Protein AF-A0A498FCW5-F1 (afdb_monomer_lite)

Sequence (92 aa):
MSISEQREYTPPEKDEFYDLLSNHRRRYVIHFCKQADEPLTLSDPAEMVAAREQDKSVPELTSAERKRVYTSLQQTHLDRLASAGMIDYDGD

pLDDT: mean 89.11, std 13.73, range [33.47, 98.0]

Secondary structure (DSSP, 8-state):
----------PPPHHHHHHHHHSHHHHHHHHHHTT-SSPPPTHHHHHHHHHHHHT--GGG--HHHHHHHHHHIIIIIIHHHHHTTSS-----

Structure (mmCIF, N/CA/C/O backbone):
data_AF-A0A498FCW5-F1
#
_entry.id   AF-A0A498FCW5-F1
#
loop_
_atom_site.group_PDB
_atom_site.id
_atom_site.type_symbol
_atom_site.label_atom_id
_atom_site.label_alt_id
_atom_site.label_comp_id
_atom_site.label_asym_id
_atom_site.label_entity_id
_atom_site.label_seq_id
_atom_site.pdbx_PDB_ins_code
_atom_site.Cartn_x
_atom_site.Cartn_y
_atom_site.Cartn_z
_atom_site.occupancy
_atom_site.B_iso_or_equiv
_atom_site.auth_seq_id
_atom_site.auth_comp_id
_atom_site.auth_asym_id
_atom_site.auth_atom_id
_atom_site.pdbx_PDB_model_num
ATOM 1 N N . MET A 1 1 ? -10.940 -18.373 -25.933 1.00 33.47 1 MET A N 1
ATOM 2 C CA . MET A 1 1 ? -10.830 -17.290 -24.938 1.00 33.47 1 MET A CA 1
ATOM 3 C C . MET A 1 1 ? -9.537 -16.570 -25.253 1.00 33.47 1 MET A C 1
ATOM 5 O O . MET A 1 1 ? -8.491 -17.200 -25.174 1.00 33.47 1 MET A O 1
ATOM 9 N N . SER A 1 2 ? -9.626 -15.349 -25.785 1.00 35.69 2 SER A N 1
ATOM 10 C CA . SER A 1 2 ? -8.443 -14.564 -26.141 1.00 35.69 2 SER A CA 1
ATOM 11 C C . SER A 1 2 ? -7.684 -14.227 -24.872 1.00 35.69 2 SER A C 1
ATOM 13 O O . SER A 1 2 ? -8.250 -13.641 -23.955 1.00 35.69 2 SER A O 1
ATOM 15 N N . ILE A 1 3 ? -6.414 -14.610 -24.837 1.00 49.53 3 ILE A N 1
ATOM 16 C CA . ILE A 1 3 ? -5.436 -14.035 -23.923 1.00 49.53 3 ILE A CA 1
ATOM 17 C C . ILE A 1 3 ? -5.216 -12.616 -24.447 1.00 49.53 3 ILE A C 1
ATOM 19 O O . ILE A 1 3 ? -4.409 -12.396 -25.346 1.00 49.53 3 ILE A O 1
ATOM 23 N N . SER A 1 4 ? -6.065 -11.689 -24.010 1.00 51.94 4 SER A N 1
ATOM 24 C CA . SER A 1 4 ? -5.910 -10.271 -24.309 1.00 51.94 4 SER A CA 1
ATOM 25 C C . SER A 1 4 ? -4.604 -9.808 -23.669 1.00 51.94 4 SER A C 1
ATOM 27 O O . SER A 1 4 ? -4.434 -9.972 -22.466 1.00 51.94 4 SER A O 1
ATOM 29 N N . GLU A 1 5 ? -3.683 -9.342 -24.514 1.00 53.34 5 GLU A N 1
ATOM 30 C CA . GLU A 1 5 ? -2.466 -8.579 -24.214 1.00 53.34 5 GLU A CA 1
ATOM 31 C C . GLU A 1 5 ? -1.975 -8.674 -22.762 1.00 53.34 5 GLU A C 1
ATOM 33 O O . GLU A 1 5 ? -2.255 -7.814 -21.929 1.00 53.34 5 GLU A O 1
ATOM 38 N N . GLN A 1 6 ? -1.161 -9.692 -22.465 1.00 58.66 6 GLN A N 1
ATOM 39 C CA . GLN A 1 6 ? -0.230 -9.568 -21.349 1.00 58.66 6 GLN A CA 1
ATOM 40 C C . GLN A 1 6 ? 0.704 -8.413 -21.701 1.00 58.66 6 GLN A C 1
ATOM 42 O O . GLN A 1 6 ? 1.602 -8.574 -22.527 1.00 58.66 6 GLN A O 1
ATOM 47 N N . ARG A 1 7 ? 0.438 -7.237 -21.125 1.00 63.88 7 ARG A N 1
ATOM 48 C CA . ARG A 1 7 ? 1.323 -6.072 -21.182 1.00 63.88 7 ARG A CA 1
ATOM 49 C C . ARG A 1 7 ? 2.743 -6.575 -20.930 1.00 63.88 7 ARG A C 1
ATOM 51 O O . ARG A 1 7 ? 2.980 -7.246 -19.925 1.00 63.88 7 ARG A O 1
ATOM 58 N N . GLU A 1 8 ? 3.654 -6.337 -21.868 1.00 67.25 8 GLU A N 1
ATOM 59 C CA . GLU A 1 8 ? 5.026 -6.822 -21.751 1.00 67.25 8 GLU A CA 1
ATOM 60 C C . GLU A 1 8 ? 5.662 -6.152 -20.523 1.00 67.25 8 GLU A C 1
ATOM 62 O O . GLU A 1 8 ? 5.987 -4.964 -20.535 1.00 67.25 8 GLU A O 1
ATOM 67 N N . TYR A 1 9 ? 5.747 -6.892 -19.413 1.00 71.44 9 TYR A N 1
ATOM 68 C CA . TYR A 1 9 ? 6.329 -6.385 -18.178 1.00 71.44 9 TYR A CA 1
ATOM 69 C C . TYR A 1 9 ? 7.828 -6.212 -18.398 1.00 71.44 9 TYR A C 1
ATOM 71 O O . TYR A 1 9 ? 8.573 -7.188 -18.504 1.00 71.44 9 TYR A O 1
ATOM 79 N N . THR A 1 10 ? 8.260 -4.957 -18.459 1.00 77.62 10 THR A N 1
ATOM 80 C CA . THR A 1 10 ? 9.675 -4.600 -18.457 1.00 77.62 10 THR A CA 1
ATOM 81 C C . THR A 1 10 ? 10.080 -4.353 -17.008 1.00 77.62 10 THR A C 1
ATOM 83 O O . THR A 1 10 ? 9.598 -3.388 -16.412 1.00 77.62 10 THR A O 1
ATOM 86 N N . PRO A 1 11 ? 10.924 -5.211 -16.405 1.00 75.12 11 PRO A N 1
ATOM 87 C CA . PRO A 1 11 ? 11.370 -4.993 -15.040 1.00 75.12 11 PRO A CA 1
ATOM 88 C C . PRO A 1 11 ? 12.119 -3.657 -14.938 1.00 75.12 11 PRO A C 1
ATOM 90 O O . PRO A 1 11 ? 12.948 -3.378 -15.808 1.00 75.12 11 PRO A O 1
ATOM 93 N N . PRO A 1 12 ? 11.880 -2.856 -13.884 1.00 80.06 12 PRO A N 1
ATOM 94 C CA . PRO A 1 12 ? 12.657 -1.646 -13.648 1.00 80.06 12 PRO A CA 1
ATOM 95 C C . PRO A 1 12 ? 14.133 -1.984 -13.404 1.00 80.06 12 PRO A C 1
ATOM 97 O O . PRO 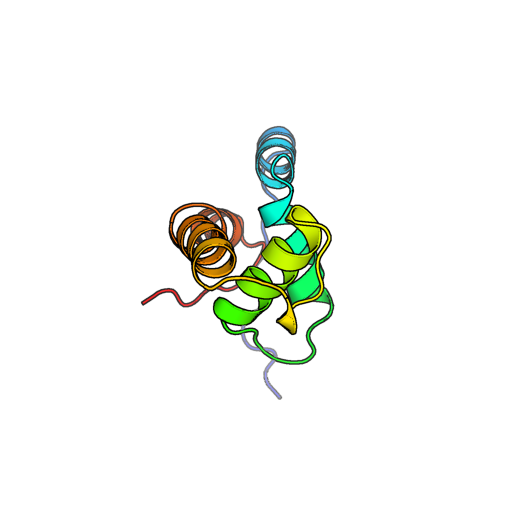A 1 12 ? 14.483 -3.123 -13.061 1.00 80.06 12 PRO A O 1
ATOM 100 N N . GLU A 1 13 ? 15.009 -0.984 -13.539 1.00 87.88 13 GLU A N 1
ATOM 101 C CA . GLU A 1 13 ? 16.420 -1.159 -13.192 1.00 87.88 13 GLU A CA 1
ATOM 102 C C . GLU A 1 13 ? 16.565 -1.594 -11.727 1.00 87.88 13 GLU A C 1
ATOM 104 O O . GLU A 1 13 ? 15.740 -1.278 -10.872 1.00 87.88 13 GLU A O 1
ATOM 109 N N . LYS A 1 14 ? 17.632 -2.333 -11.407 1.00 86.00 14 LYS A N 1
ATOM 110 C CA . LYS A 1 14 ? 17.815 -2.933 -10.076 1.00 86.00 14 LYS A CA 1
ATOM 111 C C . LYS A 1 14 ? 17.719 -1.904 -8.938 1.00 86.00 14 LYS A C 1
ATOM 113 O O . LYS A 1 14 ? 17.088 -2.185 -7.920 1.00 86.00 14 LYS A O 1
ATOM 118 N N . ASP A 1 15 ? 18.309 -0.727 -9.116 1.00 88.62 15 ASP A N 1
ATOM 119 C CA . ASP A 1 15 ? 18.279 0.340 -8.111 1.00 88.62 15 ASP A CA 1
ATOM 120 C C . ASP A 1 15 ? 16.885 0.967 -7.986 1.00 88.62 15 ASP A C 1
ATOM 122 O O . ASP A 1 15 ? 16.406 1.203 -6.875 1.00 88.62 15 ASP A O 1
ATOM 126 N N . GLU A 1 16 ? 16.186 1.144 -9.107 1.00 86.56 16 GLU A N 1
ATOM 127 C CA . GLU A 1 16 ? 14.793 1.588 -9.125 1.00 86.56 16 GLU A CA 1
ATOM 128 C C . GLU A 1 16 ? 13.873 0.566 -8.446 1.00 86.56 16 GLU A C 1
ATOM 130 O O . GLU A 1 16 ? 13.000 0.942 -7.664 1.00 86.56 16 GLU A O 1
ATOM 135 N N . PHE A 1 17 ? 14.100 -0.730 -8.666 1.00 88.69 17 PHE A N 1
ATOM 136 C CA . PHE A 1 17 ? 13.363 -1.802 -8.007 1.00 88.69 17 PHE A CA 1
ATOM 137 C C . PHE A 1 17 ? 13.561 -1.774 -6.487 1.00 88.69 17 PHE A C 1
ATOM 139 O O . PHE A 1 17 ? 12.591 -1.903 -5.735 1.00 88.69 17 PHE A O 1
ATOM 146 N N . TYR A 1 18 ? 14.793 -1.567 -6.009 1.00 90.38 18 TYR A N 1
ATOM 147 C CA . TYR A 1 18 ? 15.044 -1.415 -4.575 1.00 90.38 18 TYR A CA 1
ATOM 148 C C . TYR A 1 18 ? 14.397 -0.157 -4.005 1.00 90.38 18 TYR A C 1
ATOM 150 O O . TYR A 1 18 ? 13.802 -0.232 -2.927 1.00 90.38 18 TYR A O 1
ATOM 158 N N . ASP A 1 19 ? 14.459 0.976 -4.706 1.00 91.19 19 ASP A N 1
ATOM 159 C CA . ASP A 1 19 ? 13.791 2.193 -4.243 1.00 91.19 19 ASP A CA 1
ATOM 160 C C . ASP A 1 19 ? 12.264 2.025 -4.228 1.00 91.19 19 ASP A C 1
ATOM 162 O O . ASP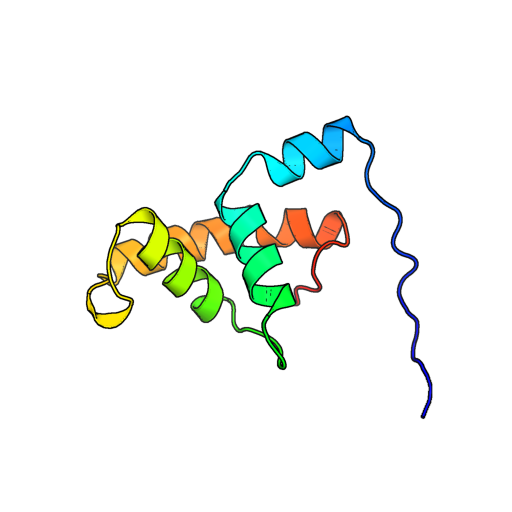 A 1 19 ? 11.583 2.412 -3.272 1.00 91.19 19 ASP A O 1
ATOM 166 N N . LEU A 1 20 ? 11.702 1.350 -5.230 1.00 93.00 20 LEU A N 1
ATOM 167 C CA . LEU A 1 20 ? 10.289 1.002 -5.261 1.00 93.00 20 LEU A CA 1
ATOM 168 C C . LEU A 1 20 ? 9.932 0.094 -4.079 1.00 93.00 20 LEU A C 1
ATOM 170 O O . LEU A 1 20 ? 8.981 0.373 -3.353 1.00 93.00 20 LEU A O 1
ATOM 174 N N . LEU A 1 21 ? 10.709 -0.944 -3.794 1.00 93.62 21 LEU A N 1
ATOM 175 C CA . LEU A 1 21 ? 10.413 -1.844 -2.682 1.00 93.62 21 LEU A CA 1
ATOM 176 C C . LEU A 1 21 ? 10.848 -1.320 -1.310 1.00 93.62 21 LEU A C 1
ATOM 178 O O . LEU A 1 21 ? 10.517 -1.963 -0.317 1.00 93.62 21 LEU A O 1
ATOM 182 N N . SER A 1 22 ? 11.527 -0.174 -1.205 1.00 95.00 22 SER A N 1
ATOM 183 C CA . SER A 1 22 ? 12.017 0.374 0.073 1.00 95.00 22 SER A CA 1
ATOM 184 C C . SER A 1 22 ? 10.887 0.715 1.052 1.00 95.00 22 SER A C 1
ATOM 186 O O . SER A 1 22 ? 11.010 0.500 2.262 1.00 95.00 22 SER A O 1
ATOM 188 N N . ASN A 1 23 ? 9.735 1.154 0.539 1.00 95.88 23 ASN A N 1
ATOM 189 C CA . ASN A 1 23 ? 8.583 1.529 1.348 1.00 95.88 23 ASN A CA 1
ATOM 190 C C . ASN A 1 23 ? 7.688 0.317 1.651 1.00 95.88 23 ASN A C 1
ATOM 192 O O . ASN A 1 23 ? 7.226 -0.386 0.749 1.00 95.88 23 ASN A O 1
ATOM 196 N N . HIS A 1 24 ? 7.399 0.092 2.931 1.00 95.00 24 HIS A N 1
ATOM 197 C CA . HIS A 1 24 ? 6.609 -1.054 3.385 1.00 95.00 24 HIS A CA 1
ATOM 198 C C . HIS A 1 24 ? 5.166 -1.037 2.879 1.00 95.00 24 HIS A C 1
ATOM 200 O O . HIS A 1 24 ? 4.637 -2.107 2.591 1.00 95.00 24 HIS A O 1
ATOM 206 N N . ARG A 1 25 ? 4.552 0.137 2.686 1.00 97.00 25 ARG A N 1
ATOM 207 C CA . ARG A 1 25 ? 3.191 0.236 2.137 1.00 97.00 25 ARG A CA 1
ATOM 208 C C . ARG A 1 25 ? 3.124 -0.323 0.721 1.00 97.00 25 ARG A C 1
ATOM 210 O O . ARG A 1 25 ? 2.227 -1.103 0.427 1.00 97.00 25 ARG A O 1
ATOM 217 N N . ARG A 1 26 ? 4.115 -0.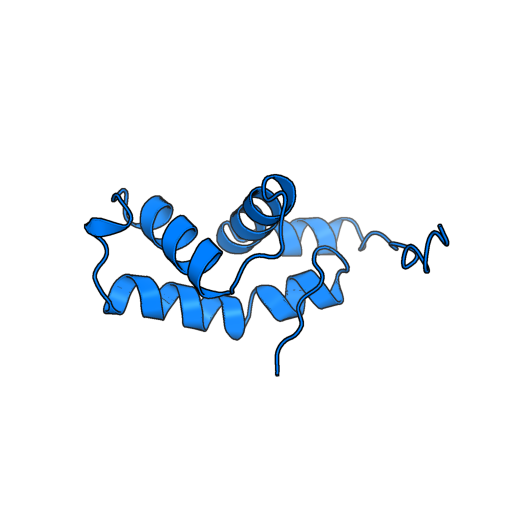018 -0.127 1.00 96.75 26 ARG A N 1
ATOM 218 C CA . ARG A 1 26 ? 4.201 -0.571 -1.493 1.00 96.75 26 ARG A CA 1
ATOM 219 C C . ARG A 1 26 ? 4.351 -2.091 -1.487 1.00 96.75 26 ARG A C 1
ATOM 221 O O . ARG A 1 26 ? 3.662 -2.775 -2.236 1.00 96.75 26 ARG A O 1
ATOM 228 N N . ARG A 1 27 ? 5.184 -2.628 -0.589 1.00 96.06 27 ARG A N 1
ATOM 229 C CA . ARG A 1 27 ? 5.322 -4.084 -0.418 1.00 96.06 27 ARG A CA 1
ATOM 230 C C . ARG A 1 27 ? 4.007 -4.739 0.008 1.00 96.06 27 ARG A C 1
ATOM 232 O O . ARG A 1 27 ? 3.677 -5.805 -0.502 1.00 96.06 27 ARG A O 1
ATOM 239 N N . TYR A 1 28 ? 3.255 -4.106 0.907 1.00 95.38 28 TYR A N 1
ATOM 240 C CA . TYR A 1 28 ? 1.960 -4.623 1.340 1.00 95.38 28 TYR A CA 1
ATOM 241 C C . TYR A 1 28 ? 0.905 -4.581 0.241 1.00 95.38 28 TYR A C 1
ATOM 243 O O . TYR A 1 28 ? 0.224 -5.582 0.057 1.00 95.38 28 TYR A O 1
ATOM 251 N N . VAL A 1 29 ? 0.811 -3.492 -0.529 1.00 95.75 29 VAL A N 1
ATOM 252 C CA . VAL A 1 29 ? -0.103 -3.434 -1.682 1.00 95.75 29 VAL A CA 1
ATOM 253 C C . VAL A 1 29 ? 0.181 -4.587 -2.644 1.00 95.75 29 VAL A C 1
ATOM 255 O O . VAL A 1 29 ? -0.724 -5.364 -2.927 1.00 95.75 29 VAL A O 1
ATOM 258 N N . ILE A 1 30 ? 1.442 -4.776 -3.054 1.00 94.88 30 ILE A N 1
ATOM 259 C CA . ILE A 1 30 ? 1.831 -5.893 -3.935 1.00 94.88 30 ILE A CA 1
ATOM 260 C C . ILE A 1 30 ? 1.429 -7.241 -3.320 1.00 94.88 30 ILE A C 1
ATOM 262 O O . ILE A 1 30 ? 0.906 -8.116 -4.005 1.00 94.88 30 ILE A O 1
ATOM 266 N N . HIS A 1 31 ? 1.680 -7.427 -2.023 1.00 94.62 31 HIS A N 1
ATOM 267 C CA . HIS A 1 31 ? 1.349 -8.661 -1.317 1.00 94.62 31 HIS A CA 1
ATOM 268 C C . HIS A 1 31 ? -0.160 -8.944 -1.281 1.00 94.62 31 HIS A C 1
ATOM 270 O O . HIS A 1 31 ? -0.548 -10.104 -1.415 1.00 94.62 31 HIS A O 1
ATOM 276 N N . PHE A 1 32 ? -0.996 -7.917 -1.112 1.00 93.06 32 PHE A N 1
ATOM 277 C CA . PHE A 1 32 ? -2.450 -8.063 -1.101 1.00 93.06 32 PHE A CA 1
ATOM 278 C C . PHE A 1 32 ? -3.011 -8.292 -2.500 1.00 93.06 32 PHE A C 1
ATOM 280 O O . PHE A 1 32 ? -3.776 -9.232 -2.678 1.00 93.06 32 PHE A O 1
ATOM 287 N N . CYS A 1 33 ? -2.555 -7.540 -3.506 1.00 93.50 33 CYS A N 1
ATOM 288 C CA . CYS A 1 33 ? -2.944 -7.773 -4.898 1.00 93.50 33 CYS A CA 1
ATOM 289 C C . CYS A 1 33 ? -2.603 -9.200 -5.357 1.00 93.50 33 CYS A C 1
ATOM 291 O O . CYS A 1 33 ? -3.380 -9.813 -6.071 1.00 93.50 33 CYS A O 1
ATOM 293 N N . LYS A 1 34 ? -1.474 -9.765 -4.905 1.00 93.19 34 LYS A N 1
ATOM 294 C CA . LYS A 1 34 ? -1.084 -11.151 -5.225 1.00 93.19 34 LYS A CA 1
ATOM 295 C C . LYS A 1 34 ? -1.942 -12.234 -4.569 1.00 93.19 34 LYS A C 1
ATOM 297 O O . LYS A 1 34 ? -1.865 -13.379 -4.999 1.00 93.19 34 LYS A O 1
ATOM 302 N N . GLN A 1 35 ? -2.654 -11.914 -3.494 1.00 93.12 35 GLN A N 1
ATOM 303 C CA . GLN A 1 35 ? -3.495 -12.866 -2.761 1.00 93.12 35 GLN A CA 1
ATOM 304 C C . GLN A 1 35 ? -4.979 -12.711 -3.065 1.00 93.12 35 GLN A C 1
ATOM 306 O O . GLN A 1 35 ? -5.762 -13.561 -2.657 1.00 93.12 35 GLN A O 1
ATOM 311 N N . ALA A 1 36 ? -5.366 -11.618 -3.713 1.00 92.38 36 ALA A N 1
ATOM 312 C CA . ALA A 1 36 ? -6.747 -11.368 -4.055 1.00 92.38 36 ALA A CA 1
ATOM 313 C C . ALA A 1 36 ? -7.112 -12.148 -5.323 1.00 92.38 36 ALA A C 1
ATOM 315 O O . ALA A 1 36 ? -6.422 -12.052 -6.336 1.00 92.38 36 ALA A O 1
ATOM 316 N N . ASP A 1 37 ? -8.207 -12.901 -5.259 1.00 91.31 37 ASP A N 1
ATOM 317 C CA . ASP A 1 37 ? -8.786 -13.566 -6.431 1.00 91.31 37 ASP A CA 1
ATOM 318 C C . ASP A 1 37 ? -9.570 -12.578 -7.321 1.00 91.31 37 ASP A C 1
ATOM 320 O O . ASP A 1 37 ? -9.827 -12.854 -8.492 1.00 91.31 37 ASP A O 1
ATOM 324 N N . GLU A 1 38 ? -9.926 -11.411 -6.771 1.00 92.88 38 GLU A N 1
ATOM 325 C CA . GLU A 1 38 ? -10.686 -10.343 -7.424 1.00 92.88 38 GLU A CA 1
ATOM 326 C C . GLU A 1 38 ? -9.991 -8.976 -7.261 1.00 92.88 38 GLU A C 1
ATOM 328 O O . GLU A 1 38 ? -9.176 -8.802 -6.347 1.00 92.88 38 GLU A O 1
ATOM 333 N N . PRO A 1 39 ? -10.299 -7.979 -8.117 1.00 92.12 39 PRO A N 1
ATOM 334 C CA . PRO A 1 39 ? -9.783 -6.623 -7.964 1.00 92.12 39 PRO A CA 1
ATOM 335 C C . PRO A 1 39 ? -10.104 -6.029 -6.589 1.00 92.12 39 PRO A C 1
ATOM 337 O O . PRO A 1 39 ? -11.236 -6.092 -6.113 1.00 92.12 39 PRO A O 1
ATOM 340 N N . LEU A 1 40 ? -9.102 -5.405 -5.971 1.00 93.62 40 LEU A N 1
ATOM 341 C CA . LEU A 1 40 ? -9.255 -4.717 -4.693 1.00 93.62 40 LEU A CA 1
ATOM 342 C C . LEU A 1 40 ? -9.696 -3.271 -4.912 1.00 93.62 40 LEU A C 1
ATOM 344 O O . LEU A 1 40 ? -9.178 -2.578 -5.789 1.00 93.62 40 LEU A O 1
ATOM 348 N N . THR A 1 41 ? -10.584 -2.778 -4.054 1.00 94.56 41 THR A N 1
ATOM 349 C CA . THR A 1 41 ? -10.825 -1.336 -3.946 1.00 94.56 41 THR A CA 1
ATOM 350 C C . THR A 1 41 ? -9.676 -0.698 -3.173 1.00 94.56 41 THR A C 1
ATOM 352 O O . THR A 1 41 ? -9.082 -1.348 -2.323 1.00 94.56 41 THR A O 1
ATOM 355 N N . LEU A 1 42 ? -9.361 0.584 -3.395 1.00 94.44 42 LEU A N 1
ATOM 356 C CA . LEU A 1 42 ? -8.287 1.272 -2.653 1.00 94.44 42 LEU A CA 1
ATOM 357 C C . LEU A 1 42 ? -8.501 1.261 -1.122 1.00 94.44 42 LEU A C 1
ATOM 359 O O . LEU A 1 42 ? -7.532 1.294 -0.356 1.00 94.44 42 LEU A O 1
ATOM 363 N N . SER A 1 43 ? -9.751 1.182 -0.664 1.00 94.81 43 SER A N 1
ATOM 364 C CA . SER A 1 43 ? -10.073 1.055 0.759 1.00 94.81 43 SER A CA 1
ATOM 365 C C . SER A 1 43 ? -9.524 -0.237 1.366 1.00 94.81 43 SER A C 1
ATOM 367 O O . SER A 1 43 ? -9.017 -0.198 2.486 1.00 94.81 43 SER A O 1
ATOM 369 N N . ASP A 1 44 ? -9.527 -1.347 0.626 1.00 94.94 44 ASP A N 1
ATOM 370 C CA . ASP A 1 44 ? -9.091 -2.653 1.133 1.00 94.94 44 ASP A CA 1
ATOM 371 C C . ASP A 1 44 ? -7.605 -2.659 1.555 1.00 94.94 44 ASP A C 1
ATOM 373 O O . ASP A 1 44 ? -7.313 -2.898 2.734 1.00 94.94 44 ASP A O 1
ATOM 377 N N . PRO A 1 45 ? -6.621 -2.342 0.682 1.00 95.06 45 PRO A N 1
ATOM 378 C CA . PRO A 1 45 ? -5.232 -2.255 1.097 1.00 95.06 45 PRO A CA 1
ATOM 379 C C . PRO A 1 45 ? -5.005 -1.106 2.081 1.00 95.06 45 PRO A C 1
ATOM 381 O O . PRO A 1 45 ? -4.117 -1.230 2.920 1.00 95.06 45 PRO A O 1
ATOM 384 N N . ALA A 1 46 ? -5.784 -0.018 2.047 1.00 96.81 46 ALA A N 1
ATOM 385 C CA . ALA A 1 46 ? -5.642 1.056 3.029 1.00 96.81 46 ALA A CA 1
ATOM 386 C C . ALA A 1 46 ? -5.953 0.578 4.455 1.00 96.81 46 ALA A C 1
ATOM 388 O O . ALA A 1 46 ? -5.183 0.856 5.377 1.00 96.81 46 ALA A O 1
ATOM 389 N N . GLU A 1 47 ? -7.040 -0.172 4.635 1.00 96.94 47 GLU A N 1
ATOM 390 C CA . GLU A 1 47 ? -7.417 -0.748 5.926 1.00 96.94 47 GLU A CA 1
ATOM 391 C C . GLU A 1 47 ? -6.431 -1.825 6.374 1.00 96.94 47 GLU A C 1
ATOM 393 O O . GLU A 1 47 ? -5.959 -1.787 7.511 1.00 96.94 47 GLU A O 1
ATOM 398 N N . MET A 1 48 ? -6.046 -2.740 5.482 1.00 95.12 48 MET A N 1
ATOM 399 C CA . MET A 1 48 ? -5.103 -3.811 5.818 1.00 95.12 48 MET A CA 1
ATOM 400 C C . MET A 1 48 ? -3.703 -3.282 6.164 1.00 95.12 48 MET A C 1
ATOM 402 O O . MET A 1 48 ? -3.058 -3.783 7.088 1.00 95.12 48 MET A O 1
ATOM 406 N N . VAL A 1 49 ? -3.221 -2.260 5.449 1.00 96.81 49 VAL A N 1
ATOM 407 C CA . VAL A 1 49 ? -1.946 -1.599 5.763 1.00 96.81 49 VAL A CA 1
ATOM 408 C C . VAL A 1 49 ? -2.046 -0.843 7.086 1.00 96.81 49 VAL A C 1
ATOM 410 O O . VAL A 1 49 ? -1.157 -0.992 7.920 1.00 96.81 49 VAL A O 1
ATOM 413 N N . ALA A 1 50 ? -3.120 -0.079 7.315 1.00 97.38 50 ALA A N 1
ATOM 414 C CA . ALA A 1 50 ? -3.317 0.644 8.571 1.00 97.38 50 ALA A CA 1
ATOM 415 C C . ALA A 1 50 ? -3.375 -0.307 9.776 1.00 97.38 50 ALA A C 1
ATOM 417 O O . ALA A 1 50 ? -2.731 -0.044 10.789 1.00 97.38 50 ALA A O 1
ATOM 418 N N . ALA A 1 51 ? -4.088 -1.428 9.650 1.00 96.69 51 ALA A N 1
ATOM 419 C CA . ALA A 1 51 ? -4.165 -2.474 10.666 1.00 96.69 51 ALA A CA 1
ATOM 420 C C . ALA A 1 51 ? -2.770 -3.000 11.033 1.00 96.69 51 ALA A C 1
ATOM 422 O O . ALA A 1 51 ? -2.408 -3.042 12.208 1.00 96.69 51 ALA A O 1
ATOM 423 N N . ARG A 1 52 ? -1.945 -3.316 10.025 1.00 94.50 52 ARG A N 1
ATOM 424 C CA . ARG A 1 52 ? -0.568 -3.787 10.243 1.00 94.50 52 ARG A CA 1
ATOM 425 C C . ARG A 1 52 ? 0.357 -2.725 10.835 1.00 94.50 52 ARG A C 1
ATOM 427 O O . ARG A 1 52 ? 1.211 -3.070 11.640 1.00 94.50 52 ARG A O 1
ATOM 434 N N . GLU A 1 53 ? 0.241 -1.464 10.425 1.00 95.38 53 GLU A N 1
ATOM 435 C CA . GLU A 1 53 ? 1.090 -0.378 10.942 1.00 95.38 53 GLU A CA 1
ATOM 436 C C . GLU A 1 53 ? 0.774 -0.016 12.391 1.00 95.38 53 GLU A C 1
ATOM 438 O O . GLU A 1 53 ? 1.680 0.329 13.147 1.00 95.38 53 GLU A O 1
ATOM 443 N N . GLN A 1 54 ? -0.505 -0.085 12.757 1.00 96.12 54 GLN A N 1
ATOM 444 C CA . GLN A 1 54 ? -0.991 0.299 14.078 1.00 96.12 54 GLN A CA 1
ATOM 445 C C . GLN A 1 54 ? -1.062 -0.880 15.055 1.00 96.12 54 GLN A C 1
ATOM 447 O O . GLN A 1 54 ? -1.427 -0.657 16.206 1.00 96.12 54 GLN A O 1
ATOM 452 N N . ASP A 1 55 ? -0.736 -2.095 14.598 1.00 96.56 55 ASP A N 1
ATOM 453 C CA . ASP A 1 55 ? -0.887 -3.355 15.336 1.00 96.56 55 ASP A CA 1
ATOM 454 C C . ASP A 1 55 ? -2.306 -3.524 15.910 1.00 96.56 55 ASP A C 1
ATOM 456 O O . ASP A 1 55 ? -2.525 -3.708 17.106 1.00 96.56 55 ASP A O 1
ATOM 460 N N . LYS A 1 56 ? -3.300 -3.369 15.028 1.00 97.25 56 LYS A N 1
ATOM 461 C CA . LYS A 1 56 ? -4.733 -3.405 15.348 1.00 97.25 56 LYS A CA 1
ATOM 462 C C . LYS A 1 56 ? -5.483 -4.297 14.376 1.00 97.25 56 LYS A C 1
ATOM 464 O O . LYS A 1 56 ? -5.079 -4.452 13.224 1.00 97.25 56 LYS A O 1
ATOM 469 N N . SER A 1 57 ? -6.637 -4.807 14.793 1.00 96.94 57 SER A N 1
ATOM 470 C CA . SER A 1 57 ? -7.601 -5.355 13.839 1.00 96.94 57 SER A CA 1
ATOM 471 C C . SER A 1 57 ? -8.298 -4.232 13.054 1.00 96.94 57 SER A C 1
ATOM 473 O O . SER A 1 57 ? -8.401 -3.093 13.513 1.00 96.94 57 SER A O 1
ATOM 475 N N . VAL A 1 58 ? -8.812 -4.542 11.859 1.00 95.31 58 VAL A N 1
ATOM 476 C CA . VAL A 1 58 ? -9.536 -3.565 11.021 1.00 95.31 58 VAL A CA 1
ATOM 477 C C . VAL A 1 58 ? -10.716 -2.899 11.761 1.00 95.31 58 VAL A C 1
ATOM 479 O O . VAL A 1 58 ? -10.847 -1.675 11.663 1.00 95.31 58 VAL A O 1
ATOM 482 N N . PRO A 1 59 ? -11.543 -3.619 12.552 1.00 96.62 59 PRO A N 1
ATOM 483 C CA . PRO A 1 59 ? -12.615 -3.001 13.338 1.00 96.62 59 PRO A CA 1
ATOM 484 C C . PRO A 1 59 ? -12.144 -1.970 14.376 1.00 96.62 59 PRO A C 1
ATOM 486 O O . PRO A 1 59 ? -12.896 -1.056 14.702 1.00 96.62 59 PRO A O 1
ATOM 489 N N . GLU A 1 60 ? -10.912 -2.084 14.876 1.00 97.62 60 GLU A N 1
ATOM 490 C CA . GLU A 1 60 ? -10.341 -1.182 15.890 1.00 97.62 60 GLU A CA 1
ATOM 491 C C . GLU A 1 60 ? -9.706 0.081 15.288 1.00 97.62 60 GLU A C 1
ATOM 493 O O . GLU A 1 60 ? -9.314 0.999 16.016 1.00 97.62 60 GLU A O 1
ATOM 498 N N . LEU A 1 61 ? -9.591 0.149 13.958 1.00 97.50 61 LEU A N 1
ATOM 499 C CA . LEU A 1 61 ? -9.036 1.310 13.277 1.00 97.50 61 LEU A CA 1
ATOM 500 C C . LEU A 1 61 ? -9.985 2.499 13.341 1.00 97.50 61 LEU A C 1
ATOM 502 O O . LEU A 1 61 ? -11.133 2.435 12.883 1.00 97.50 61 LEU A O 1
ATOM 506 N N . THR A 1 62 ? -9.447 3.633 13.776 1.00 97.88 62 THR A N 1
ATOM 507 C CA . THR A 1 62 ? -10.129 4.921 13.676 1.00 97.88 62 THR A CA 1
ATOM 508 C C . THR A 1 62 ? -10.200 5.391 12.222 1.00 97.88 62 THR A C 1
ATOM 510 O O . THR A 1 62 ? -9.333 5.089 11.397 1.00 97.88 62 THR A O 1
ATOM 513 N N . SER A 1 63 ? -11.194 6.222 11.905 1.00 96.88 63 SER A N 1
ATOM 514 C CA . SER A 1 63 ? -11.328 6.816 10.569 1.00 96.88 63 SER A CA 1
ATOM 515 C C . SER A 1 63 ? -10.104 7.647 10.168 1.00 96.88 63 SER A C 1
ATOM 517 O O . SER A 1 63 ? -9.754 7.705 8.992 1.00 96.88 63 SER A O 1
ATOM 519 N N . ALA A 1 64 ? -9.426 8.275 11.135 1.00 97.81 64 ALA A N 1
ATOM 520 C CA . ALA A 1 64 ? -8.218 9.058 10.887 1.00 97.81 64 ALA A CA 1
ATOM 521 C C . ALA A 1 64 ? -7.021 8.178 10.485 1.00 97.81 64 ALA A C 1
ATOM 523 O O . ALA A 1 64 ? -6.274 8.545 9.577 1.00 97.81 64 ALA A O 1
ATOM 524 N N . GLU A 1 65 ? -6.856 7.014 11.121 1.00 97.75 65 GLU A N 1
ATOM 525 C CA . GLU A 1 65 ? -5.811 6.041 10.774 1.00 97.75 65 GLU A CA 1
ATOM 526 C C . GLU A 1 65 ? -6.024 5.493 9.358 1.00 97.75 65 GLU A C 1
ATOM 528 O O . GLU A 1 65 ? -5.103 5.557 8.541 1.00 97.75 65 GLU A O 1
ATOM 533 N N . ARG A 1 66 ? -7.255 5.070 9.030 1.00 97.56 66 ARG A N 1
ATOM 534 C CA . ARG A 1 66 ? -7.611 4.600 7.677 1.00 97.56 66 ARG A CA 1
ATOM 535 C C . ARG A 1 66 ? -7.360 5.680 6.629 1.00 97.56 66 ARG A C 1
ATOM 537 O O . ARG A 1 66 ? -6.672 5.441 5.640 1.00 97.56 66 ARG A O 1
ATOM 544 N N . LYS A 1 67 ? -7.856 6.900 6.875 1.00 97.56 67 LYS A N 1
ATOM 545 C CA . LYS A 1 67 ? -7.737 8.023 5.935 1.00 97.56 67 LYS A CA 1
ATOM 546 C C . LYS A 1 67 ? -6.283 8.402 5.662 1.00 97.56 67 LYS A C 1
ATOM 548 O O . LYS A 1 67 ? -5.941 8.686 4.519 1.00 97.56 67 LYS A O 1
ATOM 553 N N . ARG A 1 68 ? -5.411 8.372 6.677 1.00 97.81 68 ARG A N 1
ATOM 554 C CA . ARG A 1 68 ? -3.978 8.662 6.501 1.00 97.81 68 ARG A CA 1
ATOM 555 C C . ARG A 1 68 ? -3.326 7.691 5.517 1.00 97.81 68 ARG A C 1
ATOM 557 O O . ARG A 1 68 ? -2.557 8.122 4.659 1.00 97.81 68 ARG A O 1
ATOM 564 N N . VAL A 1 69 ? -3.606 6.396 5.655 1.00 98.00 69 VAL A N 1
ATOM 565 C CA . VAL A 1 69 ? -3.046 5.377 4.762 1.00 98.00 69 VAL A CA 1
ATOM 566 C C . VAL A 1 69 ? -3.677 5.471 3.379 1.00 98.00 69 VAL A C 1
ATOM 568 O O . VAL A 1 69 ? -2.937 5.518 2.405 1.00 98.00 69 VAL A O 1
ATOM 571 N N . TYR A 1 70 ? -5.003 5.602 3.295 1.00 97.75 70 TYR A N 1
ATOM 572 C CA . TYR A 1 70 ? -5.732 5.785 2.037 1.00 97.75 70 TYR A CA 1
ATOM 573 C C . TYR A 1 70 ? -5.133 6.917 1.196 1.00 97.75 70 TYR A C 1
ATOM 575 O O . TYR A 1 70 ? -4.706 6.695 0.066 1.00 97.75 70 TYR A O 1
ATOM 583 N N . THR A 1 71 ? -5.021 8.120 1.772 1.00 97.62 71 THR A N 1
ATOM 584 C CA . THR A 1 71 ? -4.485 9.292 1.067 1.00 97.62 71 THR A CA 1
ATOM 585 C C . THR A 1 71 ? -3.041 9.068 0.627 1.00 97.62 71 THR A C 1
ATOM 587 O O . THR A 1 71 ? -2.683 9.400 -0.497 1.00 97.62 71 THR A O 1
ATOM 590 N N . SER A 1 72 ? -2.215 8.459 1.479 1.00 97.19 72 SER A N 1
ATOM 591 C CA . SER A 1 72 ? -0.828 8.143 1.132 1.00 97.19 72 SER A CA 1
ATOM 592 C C . SER A 1 72 ? -0.712 7.098 0.022 1.00 97.19 72 SER A C 1
ATOM 594 O O . SER A 1 72 ? 0.198 7.196 -0.801 1.00 97.19 72 SER A O 1
ATOM 596 N N . LEU A 1 73 ? -1.581 6.083 0.008 1.00 97.06 73 LEU A N 1
ATOM 597 C CA . LEU A 1 73 ? -1.608 5.090 -1.059 1.00 97.06 73 LEU A CA 1
ATOM 598 C C . LEU A 1 73 ? -1.969 5.766 -2.379 1.00 97.06 73 LEU A C 1
ATOM 600 O O . LEU A 1 73 ? -1.190 5.666 -3.327 1.00 97.06 73 LEU A O 1
ATOM 604 N N . GLN A 1 74 ? -3.067 6.524 -2.382 1.00 95.62 74 GLN A N 1
ATOM 605 C CA . GLN A 1 74 ? -3.573 7.228 -3.555 1.00 95.62 74 GLN A CA 1
ATOM 606 C C . GLN A 1 74 ? -2.551 8.204 -4.146 1.00 95.62 74 GLN A C 1
ATOM 608 O O . GLN A 1 74 ? -2.278 8.151 -5.332 1.00 95.62 74 GLN A O 1
ATOM 613 N N . GLN A 1 75 ? -1.957 9.075 -3.325 1.00 94.56 75 GLN A N 1
ATOM 614 C CA . GLN A 1 75 ? -1.141 10.195 -3.816 1.00 94.56 75 GLN A CA 1
ATOM 615 C C . GLN A 1 75 ? 0.314 9.842 -4.140 1.00 94.56 75 GLN A C 1
ATOM 617 O O . GLN A 1 75 ? 1.060 10.693 -4.619 1.00 94.56 75 GLN A O 1
ATOM 622 N N . THR A 1 76 ? 0.803 8.666 -3.747 1.00 94.00 76 THR A N 1
ATOM 623 C CA . THR A 1 76 ? 2.253 8.400 -3.789 1.00 94.00 76 THR A CA 1
ATOM 624 C C . THR A 1 76 ? 2.601 6.966 -4.129 1.00 94.00 76 THR A C 1
ATOM 626 O O . THR A 1 76 ? 3.605 6.717 -4.798 1.00 94.00 76 THR A O 1
ATOM 629 N N . HIS A 1 77 ? 1.850 5.995 -3.615 1.00 96.00 77 HIS A N 1
ATOM 630 C CA . HIS A 1 77 ? 2.267 4.602 -3.719 1.00 96.00 77 HIS A CA 1
ATOM 631 C C . HIS A 1 77 ? 1.679 3.907 -4.940 1.00 96.00 77 HIS A C 1
ATOM 633 O O . HIS A 1 77 ? 2.430 3.203 -5.611 1.00 96.00 77 HIS A O 1
ATOM 639 N N . LEU A 1 78 ? 0.393 4.107 -5.234 1.00 95.06 78 LEU A N 1
ATOM 640 C CA . LEU A 1 78 ? -0.287 3.400 -6.319 1.00 95.06 78 LEU A CA 1
ATOM 641 C C . LEU A 1 78 ? 0.209 3.850 -7.692 1.00 95.06 78 LEU A C 1
ATOM 643 O O . LEU A 1 78 ? 0.685 3.002 -8.439 1.00 95.06 78 LEU A O 1
ATOM 647 N N . ASP A 1 79 ? 0.255 5.156 -7.965 1.00 93.19 79 ASP A N 1
ATOM 648 C CA . ASP A 1 79 ? 0.776 5.684 -9.238 1.00 93.19 79 ASP A CA 1
ATOM 649 C C . ASP A 1 79 ? 2.196 5.200 -9.525 1.00 93.19 79 ASP A C 1
ATOM 651 O O . ASP A 1 79 ? 2.539 4.835 -10.649 1.00 93.19 79 ASP A O 1
ATOM 655 N N . ARG A 1 80 ? 3.033 5.151 -8.486 1.00 93.00 80 ARG A N 1
ATOM 656 C CA . ARG A 1 80 ? 4.418 4.707 -8.617 1.00 93.00 80 ARG A CA 1
ATOM 657 C C . ARG A 1 80 ? 4.524 3.205 -8.885 1.00 93.00 80 ARG A C 1
ATOM 659 O O . ARG A 1 80 ? 5.381 2.788 -9.657 1.00 93.00 80 ARG A O 1
ATOM 666 N N . LEU A 1 81 ? 3.677 2.394 -8.252 1.00 94.50 81 LEU A N 1
ATOM 667 C CA . LEU A 1 81 ? 3.604 0.956 -8.522 1.00 94.50 81 LEU A CA 1
ATOM 668 C C . LEU A 1 81 ? 3.057 0.674 -9.925 1.00 94.50 81 LEU A C 1
ATOM 670 O O . LEU A 1 81 ? 3.601 -0.185 -10.615 1.0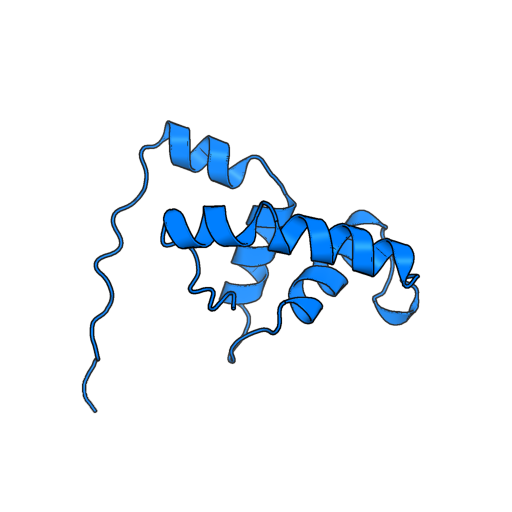0 94.50 81 LEU A O 1
ATOM 674 N N . ALA A 1 82 ? 2.031 1.410 -10.347 1.00 92.75 82 ALA A N 1
ATOM 675 C CA . ALA A 1 82 ? 1.415 1.277 -11.661 1.00 92.75 82 ALA A CA 1
ATOM 676 C C . ALA A 1 82 ? 2.362 1.711 -12.784 1.00 92.75 82 ALA A C 1
ATOM 678 O O . ALA A 1 82 ? 2.532 0.992 -13.765 1.00 92.75 82 ALA A O 1
ATOM 679 N N . SER A 1 83 ? 3.068 2.832 -12.602 1.00 90.00 83 SER A N 1
ATOM 680 C CA . SER A 1 83 ? 4.084 3.308 -13.554 1.00 90.00 83 SER A CA 1
ATOM 681 C C . SER A 1 83 ? 5.226 2.306 -13.741 1.00 90.00 83 SER A C 1
ATOM 683 O O . SER A 1 83 ? 5.765 2.187 -14.835 1.00 90.00 83 SER A O 1
ATOM 685 N N . ALA A 1 84 ? 5.568 1.558 -12.686 1.00 90.88 84 ALA A N 1
ATOM 686 C CA . ALA A 1 84 ? 6.561 0.484 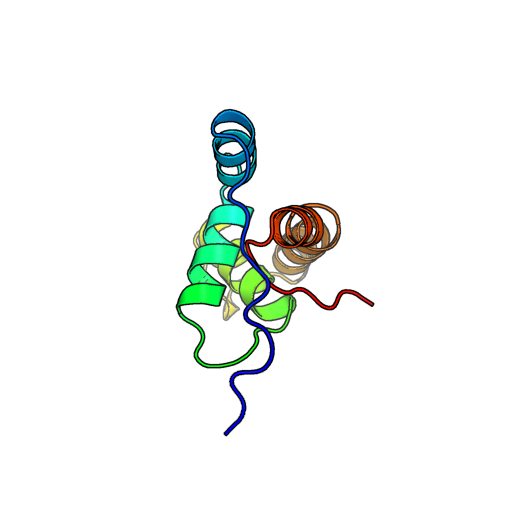-12.723 1.00 90.88 84 ALA A CA 1
ATOM 687 C C . ALA A 1 84 ? 5.989 -0.876 -13.183 1.00 90.88 84 ALA A C 1
ATOM 689 O O . ALA A 1 84 ? 6.690 -1.885 -13.116 1.00 90.88 84 ALA A O 1
ATOM 690 N N . GLY A 1 85 ? 4.714 -0.936 -13.587 1.00 90.56 85 GLY A N 1
ATOM 691 C CA . GLY A 1 85 ? 4.050 -2.158 -14.053 1.00 90.56 85 GLY A CA 1
ATOM 692 C C . GLY A 1 85 ? 3.846 -3.233 -12.980 1.00 90.56 85 GLY A C 1
ATOM 693 O O . GLY A 1 85 ? 3.701 -4.404 -13.315 1.00 90.56 85 GLY A O 1
ATOM 694 N N . MET A 1 86 ? 3.874 -2.871 -11.693 1.00 91.38 86 MET A N 1
ATOM 695 C CA . MET A 1 86 ? 3.737 -3.831 -10.5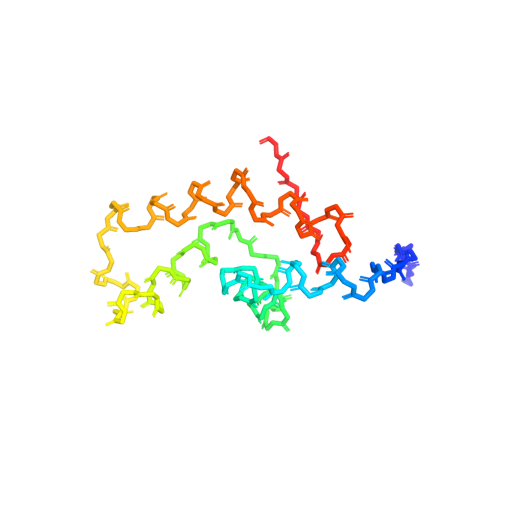85 1.00 91.38 86 MET A CA 1
ATOM 696 C C . MET A 1 86 ? 2.283 -4.150 -10.235 1.00 91.38 86 MET A C 1
ATOM 698 O O . MET A 1 86 ? 2.017 -5.200 -9.650 1.00 91.38 86 MET A O 1
ATOM 702 N N . ILE A 1 87 ? 1.372 -3.224 -10.530 1.00 92.69 87 ILE A N 1
ATOM 703 C CA . ILE A 1 87 ? -0.075 -3.356 -10.352 1.00 92.69 87 ILE A CA 1
ATOM 704 C C . ILE A 1 87 ? -0.772 -2.657 -11.517 1.00 92.69 87 ILE A C 1
ATOM 706 O O . ILE A 1 87 ? -0.223 -1.704 -12.071 1.00 92.69 87 ILE A O 1
ATOM 710 N N . ASP A 1 88 ? -1.998 -3.068 -11.810 1.00 91.62 88 ASP A N 1
ATOM 711 C CA . ASP A 1 88 ? -2.931 -2.239 -12.565 1.00 91.62 88 ASP A CA 1
ATOM 712 C C . ASP A 1 88 ? -3.729 -1.387 -11.572 1.00 91.62 88 ASP A C 1
ATOM 714 O O . ASP A 1 88 ? -4.197 -1.878 -10.541 1.00 91.62 88 ASP A O 1
ATOM 718 N N . TYR A 1 89 ? -3.818 -0.088 -11.844 1.00 90.69 89 TYR A N 1
ATOM 719 C CA . TYR A 1 89 ? -4.522 0.869 -11.001 1.00 90.69 89 TYR A CA 1
ATOM 720 C C . TYR A 1 89 ? -5.281 1.852 -11.884 1.00 90.69 89 TYR A C 1
ATOM 722 O O . TYR A 1 89 ? -4.674 2.691 -12.549 1.00 90.69 89 TYR A O 1
ATOM 730 N N . ASP A 1 90 ? -6.605 1.745 -11.846 1.00 83.50 90 ASP A N 1
ATOM 731 C CA . ASP A 1 90 ? -7.513 2.697 -12.472 1.00 83.50 90 ASP A CA 1
ATOM 732 C C . ASP A 1 90 ? -7.834 3.788 -11.445 1.00 83.50 90 ASP A C 1
ATOM 734 O O . ASP A 1 90 ? -8.769 3.687 -10.646 1.00 83.50 90 ASP A O 1
ATOM 738 N N . GLY A 1 91 ? -6.963 4.795 -11.397 1.00 69.44 91 GLY A N 1
ATOM 739 C CA . GLY A 1 91 ? -7.198 6.027 -10.656 1.00 69.44 91 GLY A CA 1
ATOM 740 C C . GLY A 1 91 ? -7.901 7.035 -11.556 1.00 69.44 91 GLY A C 1
ATOM 741 O O . GLY A 1 91 ? -7.252 7.607 -12.426 1.00 69.44 91 GLY A O 1
ATOM 742 N N . ASP A 1 92 ? -9.200 7.241 -11.347 1.00 54.94 92 ASP A N 1
ATOM 743 C CA . ASP A 1 92 ? -9.903 8.431 -11.850 1.00 54.94 92 ASP A CA 1
ATOM 744 C C . ASP A 1 92 ? -9.528 9.684 -11.035 1.00 54.94 92 ASP A C 1
ATOM 746 O O . ASP A 1 92 ? -9.462 9.594 -9.780 1.00 54.94 92 ASP A O 1
#

Foldseek 3Di:
DDPPDPPPQDADDPVLVCVLVVDVLLVQVLVVVVVDPDDDDLLVSLLVVLCVVVVHHSVPDDPVSSVVSSVCCLPPNVVSCVVNVSDDDDDD

Radius of gyration: 14.3 Å; chains: 1; bounding box: 31×28×42 Å